Protein AF-A0A6N9R919-F1 (afdb_monomer)

Solvent-accessible surface area (backbone atoms only — not comparable to full-atom values): 8646 Å² total; per-residue (Å²): 130,96,73,48,72,74,52,48,55,54,50,55,50,42,74,77,53,60,61,39,36,63,66,54,49,11,62,75,68,74,47,57,56,71,60,42,53,56,48,51,53,54,36,36,76,71,47,29,34,45,78,43,59,41,94,92,42,73,88,45,58,21,41,33,69,30,76,59,35,56,55,44,49,76,66,46,49,62,54,53,51,49,51,51,52,62,75,46,62,92,61,53,73,66,56,55,50,51,50,52,54,52,52,51,53,50,52,53,51,50,55,52,48,52,54,47,52,75,73,43,90,81,78,83,78,74,79,96,74,86,95,80,87,81,82,85,86,80,88,79,91,132

Secondary structure (DSSP, 8-state):
----HHHHHHHHHHHHS-SEEHHHHHHHHTS-HHHHHHHHHHHHHTTSEEEEEETTEEEEEEEEE-HHHHHHHHHHHHHHHHHHHHHTTT--HHHHHHHHHHHHHHHHHHHHHHHHHHHSS---PPP---------------

Structure (mmCIF, N/CA/C/O backbone):
data_AF-A0A6N9R919-F1
#
_entry.id   AF-A0A6N9R919-F1
#
loop_
_atom_site.group_PDB
_atom_site.id
_atom_site.type_symbol
_atom_site.label_atom_id
_atom_site.label_alt_id
_atom_site.label_comp_id
_atom_site.label_asym_id
_atom_site.label_entity_id
_atom_site.label_seq_id
_atom_site.pdbx_PDB_ins_code
_atom_site.Cartn_x
_atom_site.Cartn_y
_atom_site.Cartn_z
_atom_site.occupancy
_atom_site.B_iso_or_equiv
_atom_site.auth_seq_id
_atom_site.auth_comp_id
_atom_site.auth_asym_id
_atom_site.auth_atom_id
_atom_site.pdbx_PDB_model_num
ATOM 1 N N . HIS A 1 1 ? -12.156 -8.688 -7.809 1.00 57.50 1 HIS A N 1
ATOM 2 C CA . HIS A 1 1 ? -10.888 -8.314 -8.483 1.00 57.50 1 HIS A CA 1
ATOM 3 C C . HIS A 1 1 ? -9.707 -8.931 -7.736 1.00 57.50 1 HIS A C 1
ATOM 5 O O . HIS A 1 1 ? -9.662 -8.800 -6.525 1.00 57.50 1 HIS A O 1
ATOM 11 N N . ALA A 1 2 ? -8.757 -9.594 -8.406 1.00 73.06 2 ALA A N 1
ATOM 12 C CA . ALA A 1 2 ? -7.655 -10.317 -7.746 1.00 73.06 2 ALA A CA 1
ATOM 13 C C . ALA A 1 2 ? -6.418 -9.435 -7.456 1.00 73.06 2 ALA A C 1
ATOM 15 O O . ALA A 1 2 ? -5.289 -9.846 -7.722 1.00 73.06 2 ALA A O 1
ATOM 16 N N . VAL A 1 3 ? -6.599 -8.189 -7.013 1.00 84.56 3 VAL A N 1
ATOM 17 C CA . VAL A 1 3 ? -5.472 -7.304 -6.659 1.00 84.56 3 VAL A CA 1
ATOM 18 C C . VAL A 1 3 ? -5.038 -7.629 -5.232 1.00 84.56 3 VAL A C 1
ATOM 20 O O . VAL A 1 3 ? -5.860 -7.596 -4.326 1.00 84.56 3 VAL A O 1
ATOM 23 N N . SER A 1 4 ? -3.765 -7.986 -5.038 1.00 87.88 4 SER A N 1
ATOM 24 C CA . SER A 1 4 ? -3.228 -8.266 -3.703 1.00 87.88 4 SER A CA 1
ATOM 25 C C . SER A 1 4 ? -3.077 -6.976 -2.897 1.00 87.88 4 SER A C 1
ATOM 27 O O . SER A 1 4 ? -2.933 -5.893 -3.470 1.00 87.88 4 SER A O 1
ATOM 29 N N . PHE A 1 5 ? -3.039 -7.095 -1.568 1.00 82.62 5 PHE A N 1
ATOM 30 C CA . PHE A 1 5 ? -2.817 -5.956 -0.674 1.00 82.62 5 PHE A CA 1
ATOM 31 C C . PHE A 1 5 ? -1.524 -5.192 -1.009 1.00 82.62 5 PHE A C 1
ATOM 33 O O . PHE A 1 5 ? -1.538 -3.969 -1.110 1.00 82.62 5 PHE A O 1
ATOM 40 N N . GLY A 1 6 ? -0.430 -5.908 -1.297 1.00 85.69 6 GLY A N 1
ATOM 41 C CA . GLY A 1 6 ? 0.829 -5.287 -1.719 1.00 85.69 6 GLY A CA 1
ATOM 42 C C . GLY A 1 6 ? 0.689 -4.458 -3.001 1.00 85.69 6 GLY A C 1
ATOM 43 O O . GLY A 1 6 ? 1.192 -3.344 -3.070 1.00 85.69 6 GLY A O 1
ATOM 44 N N . HIS A 1 7 ? -0.056 -4.941 -4.003 1.00 93.56 7 HIS A N 1
ATOM 45 C CA . HIS A 1 7 ? -0.306 -4.160 -5.221 1.00 93.56 7 HIS A CA 1
ATOM 46 C C . HIS A 1 7 ? -1.226 -2.962 -4.973 1.00 93.56 7 HIS A C 1
ATOM 48 O O . HIS A 1 7 ? -1.049 -1.922 -5.601 1.00 93.56 7 HIS A O 1
ATOM 54 N N . TRP A 1 8 ? -2.209 -3.099 -4.077 1.00 94.00 8 TRP A N 1
ATOM 55 C CA . TRP A 1 8 ? -3.105 -2.006 -3.699 1.00 94.00 8 TRP A CA 1
ATOM 56 C C . TRP A 1 8 ? -2.339 -0.809 -3.127 1.00 94.00 8 TRP A C 1
ATOM 58 O O . TRP A 1 8 ? -2.627 0.320 -3.517 1.00 94.00 8 TRP A O 1
ATOM 68 N N . VAL A 1 9 ? -1.337 -1.045 -2.270 1.00 94.88 9 VAL A N 1
ATOM 69 C CA . VAL A 1 9 ? -0.500 0.028 -1.703 1.00 94.88 9 V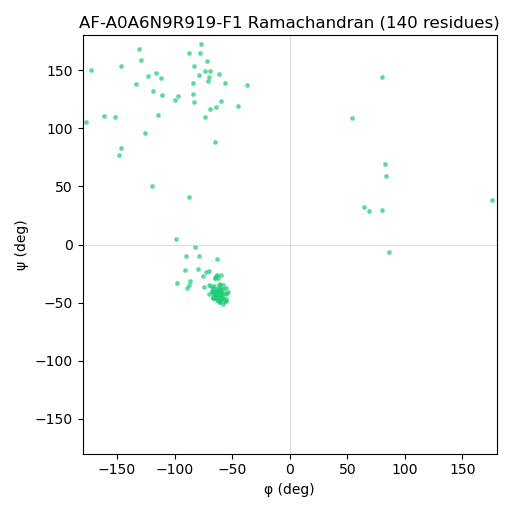AL A CA 1
ATOM 70 C C . VAL A 1 9 ? 0.182 0.832 -2.813 1.00 94.88 9 VAL A C 1
ATOM 72 O O . VAL A 1 9 ? 0.026 2.050 -2.868 1.00 94.88 9 VAL A O 1
ATOM 75 N N . PHE A 1 10 ? 0.853 0.166 -3.755 1.00 97.06 10 PHE A N 1
ATOM 76 C CA . PHE A 1 10 ? 1.518 0.853 -4.868 1.00 97.06 10 PHE A CA 1
ATOM 77 C C . PHE A 1 10 ? 0.536 1.538 -5.824 1.00 97.06 10 PHE A C 1
ATOM 79 O O . PHE A 1 10 ? 0.814 2.636 -6.296 1.00 97.06 10 PHE A O 1
ATOM 86 N N . LEU A 1 11 ? -0.622 0.927 -6.097 1.00 97.06 11 LEU A N 1
ATOM 87 C CA . LEU A 1 11 ? -1.670 1.559 -6.903 1.00 97.06 11 LEU A CA 1
ATOM 88 C C . LEU A 1 11 ? -2.191 2.841 -6.245 1.00 97.06 11 LEU A C 1
ATOM 90 O O . LEU A 1 11 ? -2.327 3.843 -6.939 1.00 97.06 11 LEU A O 1
ATOM 94 N N . ARG A 1 12 ? -2.430 2.833 -4.925 1.00 96.12 12 ARG A N 1
ATOM 95 C CA . ARG A 1 12 ? -2.839 4.036 -4.185 1.00 96.12 12 ARG A CA 1
ATOM 96 C C . ARG A 1 12 ? -1.822 5.156 -4.311 1.00 96.12 12 ARG A C 1
ATOM 98 O O . ARG A 1 12 ? -2.222 6.271 -4.611 1.00 96.12 12 ARG A O 1
ATOM 105 N N . ILE A 1 13 ? -0.541 4.850 -4.128 1.00 97.00 13 ILE A N 1
ATOM 106 C CA . ILE A 1 13 ? 0.531 5.842 -4.249 1.00 97.00 13 ILE A CA 1
ATOM 107 C C . ILE A 1 13 ? 0.547 6.440 -5.662 1.00 97.00 13 ILE A C 1
ATOM 109 O O . ILE A 1 13 ? 0.496 7.655 -5.829 1.00 97.00 13 ILE A O 1
ATOM 113 N N . LEU A 1 14 ? 0.531 5.587 -6.690 1.00 97.12 14 LEU A N 1
ATOM 114 C CA . LEU A 1 14 ? 0.605 6.026 -8.086 1.00 97.12 14 LEU A CA 1
ATOM 115 C C . LEU A 1 14 ? -0.661 6.751 -8.578 1.00 97.12 14 LEU A C 1
ATOM 117 O O . LEU A 1 14 ? -0.595 7.504 -9.547 1.00 97.12 14 LEU A O 1
ATOM 121 N N . TRP A 1 15 ? -1.826 6.536 -7.954 1.00 97.25 15 TRP A N 1
ATOM 122 C CA . TRP A 1 15 ? -3.038 7.306 -8.263 1.00 97.25 15 TRP A CA 1
ATOM 123 C C . TRP A 1 15 ? -2.993 8.741 -7.739 1.00 97.25 15 TRP A C 1
ATOM 125 O O . TRP A 1 15 ? -3.723 9.576 -8.275 1.00 97.25 15 TRP A O 1
ATOM 135 N N . GLU A 1 16 ? -2.183 9.009 -6.715 1.00 95.62 16 GLU A N 1
ATOM 136 C CA . GLU A 1 16 ? -1.958 10.354 -6.179 1.00 95.62 16 GLU A CA 1
ATOM 137 C C . GLU A 1 16 ? -0.787 11.048 -6.891 1.00 95.62 16 GLU A C 1
ATOM 139 O O . GLU A 1 16 ? -0.866 12.237 -7.193 1.00 95.62 16 GLU A O 1
ATOM 144 N N . GLY A 1 17 ? 0.267 10.302 -7.241 1.00 91.50 17 GLY A N 1
ATOM 145 C CA . GLY A 1 17 ? 1.403 10.815 -8.006 1.00 91.50 17 GLY A CA 1
ATOM 146 C C . GLY A 1 17 ? 2.088 9.728 -8.830 1.00 91.50 17 GLY A C 1
ATOM 147 O O . GLY A 1 17 ? 2.745 8.843 -8.285 1.00 91.50 17 GLY A O 1
ATOM 148 N N . ASP A 1 18 ? 1.945 9.802 -10.154 1.00 91.75 18 ASP A N 1
ATOM 149 C CA . ASP A 1 18 ? 2.555 8.856 -11.093 1.00 91.75 18 ASP A CA 1
ATOM 150 C C . ASP A 1 18 ? 3.980 9.282 -11.495 1.00 91.75 18 ASP A C 1
ATOM 152 O O . ASP A 1 18 ? 4.377 10.431 -11.307 1.00 91.75 18 ASP A O 1
ATOM 156 N N . GLY A 1 19 ? 4.757 8.376 -12.095 1.00 93.50 19 GLY A N 1
ATOM 157 C CA . GLY A 1 19 ? 6.113 8.692 -12.557 1.00 93.50 19 GLY A CA 1
ATOM 158 C C . GLY A 1 19 ? 7.167 8.670 -11.451 1.00 93.50 19 GLY A C 1
ATOM 159 O O . GLY A 1 19 ? 8.163 9.379 -11.542 1.00 93.50 19 GLY A O 1
ATOM 160 N N . LEU A 1 20 ? 6.969 7.850 -10.420 1.00 95.06 20 LEU A N 1
ATOM 161 C CA . LEU A 1 20 ? 7.922 7.650 -9.325 1.00 95.06 20 LEU A CA 1
ATOM 162 C C . LEU A 1 20 ? 9.004 6.630 -9.694 1.00 95.06 20 LEU A C 1
ATOM 164 O O . LEU A 1 20 ? 8.771 5.720 -10.493 1.00 95.06 20 LEU A O 1
ATOM 168 N N . THR A 1 21 ? 10.191 6.729 -9.090 1.00 95.62 21 THR A N 1
ATOM 169 C CA . THR A 1 21 ? 11.187 5.648 -9.184 1.00 95.62 21 THR A CA 1
ATOM 170 C C . THR A 1 21 ? 10.834 4.492 -8.242 1.00 95.62 21 THR A C 1
ATOM 172 O O . THR A 1 21 ? 10.047 4.643 -7.308 1.00 95.62 21 THR A O 1
ATOM 175 N N . GLN A 1 22 ? 11.451 3.320 -8.434 1.00 95.19 22 GLN A N 1
ATOM 176 C CA . GLN A 1 22 ? 11.275 2.188 -7.513 1.00 95.19 22 GLN A CA 1
ATOM 177 C C . GLN A 1 22 ? 11.674 2.550 -6.074 1.00 95.19 22 GLN A C 1
ATOM 179 O O . GLN A 1 22 ? 11.012 2.133 -5.124 1.00 95.19 22 GLN A O 1
ATOM 184 N N . ARG A 1 23 ? 12.742 3.336 -5.910 1.00 94.88 23 ARG A N 1
ATOM 185 C CA . ARG A 1 23 ? 13.203 3.798 -4.599 1.00 94.88 23 ARG A CA 1
ATOM 186 C C . ARG A 1 23 ? 12.191 4.737 -3.950 1.00 94.88 23 ARG A C 1
ATOM 188 O O . ARG A 1 23 ? 11.926 4.610 -2.759 1.00 94.88 23 ARG A O 1
ATOM 195 N N . ASP A 1 24 ? 11.598 5.638 -4.730 1.00 95.31 24 ASP A N 1
ATOM 196 C CA . ASP A 1 24 ? 10.546 6.528 -4.233 1.00 95.31 24 ASP A CA 1
ATOM 197 C C . ASP A 1 24 ? 9.309 5.743 -3.806 1.00 95.31 24 ASP A C 1
ATOM 199 O O . ASP A 1 24 ? 8.817 5.952 -2.704 1.00 95.31 24 ASP A O 1
ATOM 203 N N . LEU A 1 25 ? 8.878 4.771 -4.614 1.00 95.69 25 LEU A N 1
ATOM 204 C CA . LEU A 1 25 ? 7.766 3.887 -4.259 1.00 95.69 25 LEU A CA 1
ATOM 205 C C . LEU A 1 25 ? 8.040 3.059 -3.006 1.00 95.69 25 LEU A C 1
ATOM 207 O O . LEU A 1 25 ? 7.131 2.849 -2.216 1.00 95.69 25 LEU A O 1
ATOM 211 N N . SER A 1 26 ? 9.272 2.592 -2.818 1.00 95.62 26 SER A N 1
ATOM 212 C CA . SER A 1 26 ? 9.662 1.826 -1.627 1.00 95.62 26 SER A CA 1
ATOM 213 C C . SER A 1 26 ? 9.572 2.688 -0.371 1.00 95.62 26 SER A C 1
ATOM 215 O O . SER A 1 26 ? 8.972 2.281 0.621 1.00 95.62 26 SER A O 1
ATOM 217 N N . ARG A 1 27 ? 10.106 3.914 -0.452 1.00 93.50 27 ARG A N 1
ATOM 218 C CA . ARG A 1 27 ? 10.042 4.904 0.624 1.00 93.50 27 ARG A CA 1
ATOM 219 C C . ARG A 1 27 ? 8.597 5.266 0.966 1.00 93.50 27 ARG A C 1
ATOM 221 O O . ARG A 1 27 ? 8.234 5.217 2.132 1.00 93.50 27 ARG A O 1
ATOM 228 N N . GLU A 1 28 ? 7.783 5.572 -0.039 1.00 93.38 28 GLU A N 1
ATOM 229 C CA . GLU A 1 28 ? 6.385 5.975 0.152 1.00 93.38 28 GLU A CA 1
ATOM 230 C C . GLU A 1 28 ? 5.506 4.822 0.663 1.00 93.38 28 GLU A C 1
ATOM 232 O O . GLU A 1 28 ? 4.619 5.018 1.488 1.00 93.38 28 GLU A O 1
ATOM 237 N N . ALA A 1 29 ? 5.769 3.591 0.219 1.00 92.69 29 ALA A N 1
ATOM 238 C CA . ALA A 1 29 ? 5.057 2.407 0.693 1.00 92.69 29 ALA A CA 1
ATOM 239 C C . ALA A 1 29 ? 5.541 1.901 2.063 1.00 92.69 29 ALA A C 1
ATOM 241 O O . ALA A 1 29 ? 4.906 1.006 2.621 1.00 92.69 29 ALA A O 1
ATOM 242 N N . GLY A 1 30 ? 6.656 2.420 2.590 1.00 90.88 30 GLY A N 1
ATOM 243 C CA . GLY A 1 30 ? 7.256 1.948 3.839 1.00 90.88 30 GLY A CA 1
ATOM 244 C C . GLY A 1 30 ? 7.767 0.505 3.763 1.00 90.88 30 GLY A C 1
ATOM 245 O O . GLY A 1 30 ? 7.699 -0.228 4.747 1.00 90.88 30 GLY A O 1
ATOM 246 N N . VAL A 1 31 ? 8.242 0.064 2.592 1.00 92.31 31 VAL A N 1
ATOM 247 C CA . VAL A 1 31 ? 8.770 -1.296 2.385 1.00 92.31 31 VAL A CA 1
ATOM 248 C C . VAL A 1 31 ? 10.145 -1.271 1.725 1.00 92.31 31 VAL A C 1
ATOM 250 O O . VAL A 1 31 ? 10.527 -0.313 1.059 1.00 92.31 31 VAL A O 1
ATOM 253 N N . MET A 1 32 ? 10.896 -2.359 1.882 1.00 92.69 32 MET A N 1
ATOM 254 C CA . MET A 1 32 ? 12.231 -2.493 1.296 1.00 92.69 32 MET A CA 1
ATOM 255 C C . MET A 1 32 ? 12.185 -2.611 -0.236 1.00 92.69 32 MET A C 1
ATOM 257 O O . MET A 1 32 ? 11.265 -3.205 -0.803 1.00 92.69 32 MET A O 1
ATOM 261 N N . GLU A 1 33 ? 13.232 -2.128 -0.913 1.00 92.88 33 GLU A N 1
ATOM 262 C CA . GLU A 1 33 ? 13.317 -2.148 -2.381 1.00 92.88 33 GLU A CA 1
ATOM 263 C C . GLU A 1 33 ? 13.140 -3.538 -3.030 1.00 92.88 33 GLU A C 1
ATOM 265 O O . GLU A 1 33 ? 12.479 -3.598 -4.070 1.00 92.88 33 GLU A O 1
ATOM 270 N N . PRO A 1 34 ? 13.636 -4.663 -2.466 1.00 95.25 34 PRO A N 1
ATOM 271 C CA . PRO A 1 34 ? 13.373 -5.993 -3.024 1.00 95.25 34 PRO A CA 1
ATOM 272 C C . PRO A 1 34 ? 11.883 -6.366 -3.032 1.00 95.25 34 PRO A C 1
ATOM 274 O O . PRO A 1 34 ? 11.393 -6.943 -4.006 1.00 95.25 34 PRO A O 1
ATOM 277 N N . THR A 1 35 ? 11.142 -5.986 -1.985 1.00 93.44 35 THR A N 1
ATOM 278 C CA . THR A 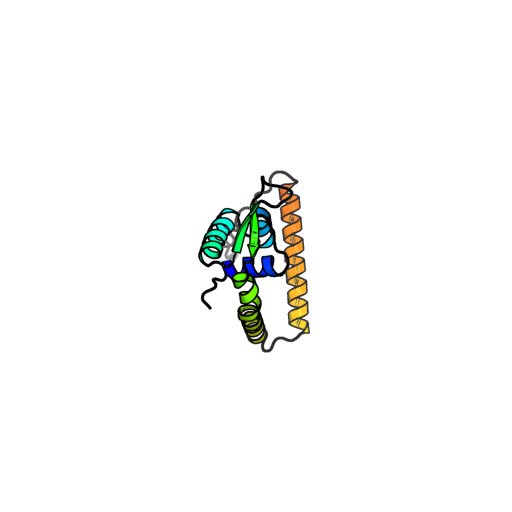1 35 ? 9.688 -6.190 -1.893 1.00 93.44 35 THR A CA 1
ATOM 279 C C . THR A 1 35 ? 8.973 -5.395 -2.979 1.00 93.44 35 THR A C 1
ATOM 281 O O . THR A 1 35 ? 8.130 -5.934 -3.701 1.00 93.44 35 THR A O 1
ATOM 284 N N . THR A 1 36 ? 9.363 -4.130 -3.154 1.00 96.19 36 THR A N 1
ATOM 285 C CA . THR A 1 36 ? 8.840 -3.271 -4.220 1.00 96.19 36 THR A CA 1
ATOM 286 C C . THR A 1 36 ? 9.148 -3.845 -5.596 1.00 96.19 36 THR A C 1
ATOM 288 O O . THR A 1 36 ? 8.252 -3.947 -6.430 1.00 96.19 36 THR A O 1
ATOM 291 N N . PHE A 1 37 ? 10.382 -4.285 -5.847 1.00 95.75 37 PHE A N 1
ATOM 292 C CA . PHE A 1 37 ? 10.773 -4.874 -7.127 1.00 95.75 37 PHE A CA 1
ATOM 293 C C . PHE A 1 37 ? 9.890 -6.070 -7.508 1.00 95.75 37 PHE A C 1
ATOM 295 O O . PHE A 1 37 ? 9.375 -6.126 -8.632 1.00 95.75 37 PHE A O 1
ATOM 302 N N . ALA A 1 38 ? 9.694 -7.000 -6.566 1.00 95.94 38 ALA A N 1
ATOM 303 C CA . ALA A 1 38 ? 8.874 -8.190 -6.766 1.00 95.94 38 ALA A CA 1
ATOM 304 C C . ALA A 1 38 ? 7.412 -7.825 -7.069 1.00 95.94 38 ALA A C 1
ATOM 306 O O . ALA A 1 38 ? 6.844 -8.319 -8.046 1.00 95.94 38 ALA A O 1
ATOM 307 N N . ALA A 1 39 ? 6.826 -6.907 -6.296 1.00 96.19 39 ALA A N 1
ATOM 308 C CA . ALA A 1 39 ? 5.461 -6.435 -6.512 1.00 96.19 39 ALA A CA 1
ATOM 309 C C . ALA A 1 39 ? 5.300 -5.743 -7.875 1.00 96.19 39 ALA A C 1
ATOM 311 O O . ALA A 1 39 ? 4.407 -6.088 -8.650 1.00 96.19 39 ALA A O 1
ATOM 312 N N . LEU A 1 40 ? 6.206 -4.824 -8.220 1.00 96.81 40 LEU A N 1
ATOM 313 C CA . LEU A 1 40 ? 6.168 -4.114 -9.497 1.00 96.81 40 LEU A CA 1
ATOM 314 C C . LEU A 1 40 ? 6.289 -5.072 -10.687 1.00 96.81 40 LEU A C 1
ATOM 316 O O . LEU A 1 40 ? 5.694 -4.819 -11.730 1.00 96.81 40 LEU A O 1
ATOM 320 N N . LYS A 1 41 ? 7.045 -6.173 -10.569 1.00 96.94 41 LYS A N 1
ATOM 321 C CA . LYS A 1 41 ? 7.183 -7.166 -11.651 1.00 96.94 41 LYS A CA 1
ATOM 322 C C . LYS A 1 41 ? 5.842 -7.840 -11.946 1.00 96.94 41 LYS A C 1
ATOM 324 O O . LYS A 1 41 ? 5.482 -8.029 -13.105 1.00 96.94 41 LYS A O 1
ATOM 329 N N . VAL A 1 42 ? 5.077 -8.159 -10.903 1.00 96.94 42 VAL A N 1
ATOM 330 C CA . VAL A 1 42 ? 3.741 -8.757 -11.043 1.00 96.94 42 VAL A CA 1
ATOM 331 C C . VAL A 1 42 ? 2.708 -7.724 -11.505 1.00 96.94 42 VAL A C 1
ATOM 333 O O . VAL A 1 42 ? 1.818 -8.041 -12.291 1.00 96.94 42 VAL A O 1
ATOM 336 N N . MET A 1 43 ? 2.806 -6.475 -11.050 1.00 97.31 43 MET A N 1
ATOM 337 C CA . MET A 1 43 ? 1.915 -5.405 -11.512 1.00 97.31 43 MET A CA 1
ATOM 338 C C . MET A 1 43 ? 2.114 -5.089 -12.998 1.00 97.31 43 MET A C 1
ATOM 340 O O . MET A 1 43 ? 1.137 -4.857 -13.710 1.00 97.31 43 MET A O 1
ATOM 344 N N . GLU A 1 44 ? 3.357 -5.117 -13.474 1.00 97.56 44 GLU A N 1
ATOM 345 C CA . GLU A 1 44 ? 3.700 -4.945 -14.887 1.00 97.56 44 GLU A CA 1
ATOM 346 C C . GLU A 1 44 ? 3.195 -6.111 -15.738 1.00 97.56 44 GLU A C 1
ATOM 348 O O . GLU A 1 44 ? 2.513 -5.876 -16.733 1.00 97.56 44 GLU A O 1
ATOM 353 N N . SER A 1 45 ? 3.398 -7.363 -15.309 1.00 97.00 45 SER A N 1
ATOM 354 C CA . SER A 1 45 ? 2.882 -8.531 -16.043 1.00 97.00 45 SER A CA 1
ATOM 355 C C . SER A 1 45 ? 1.352 -8.577 -16.114 1.00 97.00 45 SER A C 1
ATOM 357 O O . SER A 1 45 ? 0.781 -9.105 -17.065 1.00 97.00 45 SER A O 1
ATOM 359 N N . ARG A 1 46 ? 0.662 -7.974 -15.138 1.00 95.94 46 ARG A N 1
ATOM 360 C CA . ARG A 1 46 ? -0.801 -7.797 -15.150 1.00 95.94 46 ARG A CA 1
ATOM 361 C C . ARG A 1 46 ? -1.269 -6.584 -15.958 1.00 95.94 46 ARG A C 1
ATOM 363 O O . ARG A 1 46 ? -2.476 -6.350 -16.073 1.00 95.94 46 ARG A O 1
ATOM 370 N N . GLY A 1 47 ? -0.335 -5.815 -16.513 1.00 96.94 47 GLY A N 1
ATOM 371 C CA . GLY A 1 47 ? -0.601 -4.626 -17.310 1.00 96.94 47 GLY A CA 1
ATOM 372 C C . GLY A 1 47 ? -1.176 -3.475 -16.493 1.00 96.94 47 GLY A C 1
ATOM 373 O O . GLY A 1 47 ? -1.964 -2.699 -17.026 1.00 96.94 47 GLY A O 1
ATOM 374 N N . TYR A 1 48 ? -0.861 -3.376 -15.199 1.00 97.56 48 TYR A N 1
ATOM 375 C CA . TYR A 1 48 ? -1.303 -2.265 -14.342 1.00 97.56 48 TYR A CA 1
ATOM 376 C C . TYR A 1 48 ? -0.348 -1.076 -14.416 1.00 97.56 48 TYR A C 1
ATOM 378 O O . TYR A 1 48 ? -0.780 0.070 -14.306 1.00 97.56 48 TYR A O 1
ATOM 386 N N . ILE A 1 49 ? 0.934 -1.354 -14.630 1.00 98.06 49 ILE A N 1
ATOM 387 C CA . ILE A 1 49 ? 1.985 -0.349 -14.746 1.00 98.06 49 ILE A CA 1
ATOM 388 C C . ILE A 1 49 ? 2.845 -0.589 -15.987 1.00 98.06 49 ILE A C 1
ATOM 390 O O . ILE A 1 49 ? 2.780 -1.649 -16.606 1.00 98.06 49 ILE A O 1
ATOM 394 N N . VAL A 1 50 ? 3.663 0.404 -16.305 1.00 97.50 50 VAL A N 1
ATOM 395 C CA . VAL A 1 50 ? 4.728 0.383 -17.305 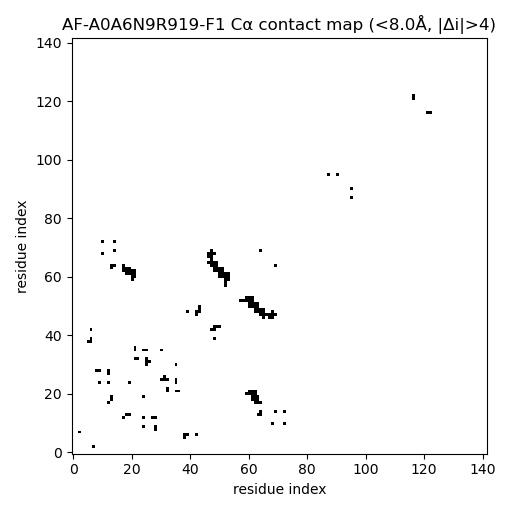1.00 97.50 50 VAL A CA 1
ATOM 396 C C . VAL A 1 50 ? 5.962 1.007 -16.668 1.00 97.50 50 VAL A C 1
ATOM 398 O O . VAL A 1 50 ? 5.867 2.040 -16.000 1.00 97.50 50 VAL A O 1
ATOM 401 N N . ARG A 1 51 ? 7.128 0.409 -16.901 1.00 95.81 51 ARG A N 1
ATOM 402 C CA . ARG A 1 51 ? 8.419 0.998 -16.547 1.00 95.81 51 ARG A CA 1
ATO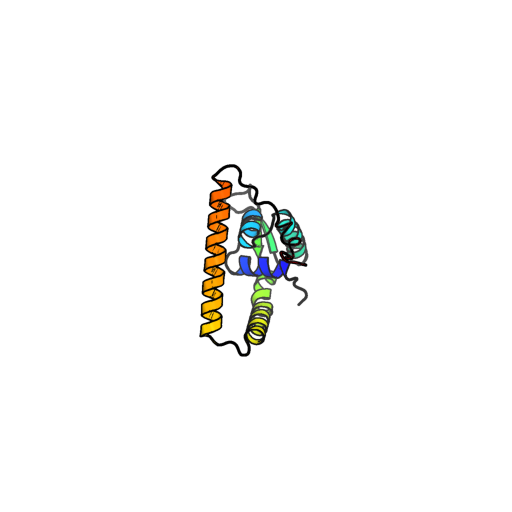M 403 C C . ARG A 1 51 ? 9.056 1.630 -17.777 1.00 95.81 51 ARG A C 1
ATOM 405 O O . ARG A 1 51 ? 9.248 0.960 -18.786 1.00 95.81 51 ARG A O 1
ATOM 412 N N . ARG A 1 52 ? 9.406 2.915 -17.708 1.00 93.06 52 ARG A N 1
ATOM 413 C CA . ARG A 1 52 ? 10.099 3.603 -18.811 1.00 93.06 52 ARG A CA 1
ATOM 414 C C . ARG A 1 52 ? 11.074 4.669 -18.307 1.00 93.06 52 ARG A C 1
ATOM 416 O O . ARG A 1 52 ? 10.868 5.204 -17.214 1.00 93.06 52 ARG A O 1
ATOM 423 N N . PRO A 1 53 ? 12.126 4.998 -19.075 1.00 87.94 53 PRO A N 1
ATOM 424 C CA . PRO A 1 53 ? 12.970 6.147 -18.775 1.00 87.94 53 PRO A CA 1
ATOM 425 C C . PRO A 1 53 ? 12.153 7.443 -18.810 1.00 87.94 53 PRO A C 1
ATOM 427 O O . PRO A 1 53 ? 11.225 7.573 -19.613 1.00 87.94 53 PRO A O 1
ATOM 430 N N . PHE A 1 54 ? 12.503 8.408 -17.961 1.00 79.50 54 PHE A N 1
ATOM 431 C CA . PHE A 1 54 ? 11.935 9.755 -18.060 1.00 79.50 54 PHE A CA 1
ATOM 432 C C . PHE A 1 54 ? 12.635 10.527 -19.179 1.00 79.50 54 PHE A C 1
ATOM 434 O O . PHE A 1 54 ? 13.836 10.334 -19.388 1.00 79.50 54 PHE A O 1
ATOM 441 N N . ALA A 1 55 ? 11.904 11.400 -19.879 1.00 70.06 55 ALA A N 1
ATOM 442 C CA . ALA A 1 55 ? 12.424 12.144 -21.031 1.00 70.06 55 ALA A CA 1
ATOM 443 C C . ALA A 1 55 ? 13.717 12.914 -20.695 1.00 70.06 55 ALA A C 1
ATOM 445 O O . ALA A 1 55 ? 14.684 12.842 -21.453 1.00 70.06 55 ALA A O 1
ATOM 446 N N . ASP A 1 56 ? 13.765 13.518 -19.506 1.00 69.50 56 ASP A N 1
ATOM 447 C CA . ASP A 1 56 ? 14.877 14.366 -19.058 1.00 69.50 56 ASP A CA 1
ATOM 448 C C . ASP A 1 56 ? 15.987 13.599 -18.322 1.00 69.50 56 ASP A C 1
ATOM 450 O O . ASP A 1 56 ? 17.062 14.137 -18.063 1.00 69.50 56 ASP A O 1
ATOM 454 N N . ASN A 1 57 ? 15.765 12.326 -17.974 1.00 69.06 57 ASN A N 1
ATOM 455 C CA . ASN A 1 57 ? 16.762 11.516 -17.275 1.00 69.06 57 ASN A CA 1
ATOM 456 C C . ASN A 1 57 ? 16.687 10.042 -17.677 1.00 69.06 57 ASN A C 1
ATOM 458 O O . ASN A 1 57 ? 16.132 9.194 -16.971 1.00 69.06 57 ASN A O 1
ATOM 462 N N . ARG A 1 58 ? 17.334 9.725 -18.804 1.00 72.25 58 ARG A N 1
ATOM 463 C CA . ARG A 1 58 ? 17.384 8.370 -19.375 1.00 72.25 58 ARG A CA 1
ATOM 464 C C . ARG A 1 58 ? 18.082 7.334 -18.485 1.00 72.25 58 ARG A C 1
ATOM 466 O O . ARG A 1 58 ? 17.962 6.144 -18.753 1.00 72.25 58 ARG A O 1
ATOM 473 N N . ARG A 1 59 ? 18.798 7.758 -17.434 1.00 78.00 59 ARG A N 1
ATOM 474 C CA . ARG A 1 59 ? 19.473 6.844 -16.497 1.00 78.00 59 ARG A CA 1
ATOM 475 C C . ARG A 1 59 ? 18.525 6.249 -15.458 1.00 78.00 59 ARG A C 1
ATOM 477 O O . ARG A 1 59 ? 18.852 5.220 -14.876 1.00 78.00 59 ARG A O 1
ATOM 484 N N . LYS A 1 60 ? 17.375 6.882 -15.200 1.00 85.56 60 LYS A N 1
ATOM 485 C CA . LYS A 1 60 ? 16.424 6.435 -14.176 1.00 85.56 60 LYS A CA 1
ATOM 486 C C . LYS A 1 60 ? 15.144 5.901 -14.808 1.00 85.56 60 LYS A C 1
ATOM 488 O O . LYS A 1 60 ? 14.490 6.573 -15.606 1.00 85.56 60 LYS A O 1
ATOM 493 N N . ILE A 1 61 ? 14.766 4.697 -14.392 1.00 92.00 61 ILE A N 1
ATOM 494 C CA . ILE A 1 61 ? 13.486 4.086 -14.739 1.00 92.00 61 ILE A CA 1
ATOM 495 C C . ILE A 1 61 ? 12.414 4.586 -13.776 1.00 92.00 61 ILE A C 1
ATOM 497 O O . ILE A 1 61 ? 12.585 4.527 -12.557 1.00 92.00 61 ILE A O 1
ATOM 501 N N . HIS A 1 62 ? 11.308 5.046 -14.348 1.00 95.44 62 HIS A N 1
ATOM 502 C CA . HIS A 1 62 ? 10.146 5.521 -13.615 1.00 95.44 62 HIS A CA 1
ATOM 503 C C . HIS A 1 62 ? 8.949 4.626 -13.921 1.00 95.44 62 HIS A C 1
ATOM 505 O O . HIS A 1 62 ? 8.831 4.045 -15.007 1.00 95.44 62 HIS A O 1
ATOM 511 N N . ILE A 1 63 ? 8.089 4.487 -12.923 1.00 96.88 63 ILE A N 1
ATOM 512 C CA . ILE A 1 63 ? 6.901 3.655 -12.944 1.00 96.88 63 ILE A CA 1
ATOM 513 C C . ILE A 1 63 ? 5.716 4.546 -13.284 1.00 96.88 63 ILE A C 1
ATOM 515 O O . ILE A 1 63 ? 5.508 5.569 -12.638 1.00 96.88 63 ILE A O 1
ATOM 519 N N . PHE A 1 64 ? 4.952 4.128 -14.288 1.00 97.19 64 PHE A N 1
ATOM 520 C CA . PHE A 1 64 ? 3.739 4.800 -14.727 1.00 97.19 64 PHE A CA 1
ATOM 521 C C . PHE A 1 64 ? 2.545 3.858 -14.691 1.00 97.19 64 PHE A C 1
ATOM 523 O O . PHE A 1 64 ? 2.677 2.683 -15.036 1.00 97.19 64 PHE A O 1
ATOM 530 N N . LEU A 1 65 ? 1.359 4.358 -14.367 1.00 98.00 65 LEU A N 1
ATOM 531 C CA . LEU A 1 65 ? 0.125 3.597 -14.521 1.00 98.00 65 LEU A CA 1
ATOM 532 C C . LEU A 1 65 ? -0.228 3.429 -16.001 1.00 98.00 65 LEU A C 1
ATOM 534 O O . LEU A 1 65 ? -0.155 4.362 -16.810 1.00 98.00 65 LEU A O 1
ATOM 538 N N . THR A 1 66 ? -0.715 2.244 -16.356 1.00 98.12 66 THR A N 1
ATOM 539 C CA . THR A 1 66 ? -1.423 2.047 -17.626 1.00 98.12 66 THR A CA 1
ATOM 540 C C . THR A 1 66 ? -2.850 2.595 -17.530 1.00 98.12 66 THR A C 1
ATOM 542 O O . THR A 1 66 ? -3.355 2.922 -16.452 1.00 98.12 66 THR A O 1
ATOM 545 N N . VAL A 1 67 ? -3.563 2.619 -18.660 1.00 97.44 67 VAL A N 1
ATOM 546 C CA . VAL A 1 67 ? -5.015 2.873 -18.677 1.00 97.44 67 VAL A CA 1
ATOM 547 C C . VAL A 1 67 ? -5.757 1.884 -17.768 1.00 97.44 67 VAL A C 1
ATOM 549 O O . VAL A 1 67 ? -6.629 2.286 -16.999 1.00 97.44 67 VAL A O 1
ATOM 552 N N . ARG A 1 68 ? -5.364 0.603 -17.791 1.00 96.12 68 ARG A N 1
ATOM 553 C CA . ARG A 1 68 ? -5.934 -0.439 -16.928 1.00 96.12 68 ARG A CA 1
ATOM 554 C C . ARG A 1 68 ? -5.638 -0.177 -15.450 1.00 96.12 68 ARG A C 1
ATOM 556 O O . ARG A 1 68 ? -6.550 -0.273 -14.636 1.00 96.12 68 ARG A O 1
ATOM 563 N N . GLY A 1 69 ? -4.403 0.195 -15.104 1.00 96.69 69 GLY A N 1
ATOM 564 C CA . GLY A 1 69 ? -4.016 0.553 -13.736 1.00 96.69 69 GLY A CA 1
ATOM 565 C C . GLY A 1 69 ? -4.787 1.754 -13.191 1.00 96.69 69 GLY A C 1
ATOM 566 O O . GLY A 1 69 ? -5.248 1.728 -12.051 1.00 96.69 69 GLY A O 1
ATOM 567 N N . ARG A 1 70 ? -5.019 2.779 -14.020 1.00 96.94 70 ARG A N 1
ATOM 568 C CA . ARG A 1 70 ? -5.877 3.922 -13.663 1.00 96.94 70 ARG A CA 1
ATOM 569 C C . ARG A 1 70 ? -7.338 3.514 -13.473 1.00 96.94 70 ARG A C 1
ATOM 571 O O . ARG A 1 70 ? -7.969 3.933 -12.506 1.00 96.94 70 ARG A O 1
ATOM 578 N N . ALA A 1 71 ? -7.873 2.668 -14.353 1.00 96.06 71 ALA A N 1
ATOM 579 C CA . ALA A 1 71 ? -9.264 2.219 -14.276 1.00 96.06 71 ALA A CA 1
ATOM 580 C C . ALA A 1 71 ? -9.572 1.424 -12.994 1.00 96.06 71 ALA A C 1
ATOM 582 O O . ALA A 1 71 ? -10.698 1.487 -12.501 1.00 96.06 71 ALA A O 1
ATOM 583 N N . LEU A 1 72 ? -8.576 0.736 -12.418 1.00 95.88 72 LEU A N 1
ATOM 584 C CA . LEU A 1 72 ? -8.730 0.018 -11.150 1.00 95.88 72 LEU A CA 1
ATOM 585 C C . LEU A 1 72 ? -9.132 0.929 -9.980 1.00 95.88 72 LEU A C 1
ATOM 587 O O . LEU A 1 72 ? -9.800 0.438 -9.073 1.00 95.88 72 LEU A O 1
ATOM 591 N N . ARG A 1 73 ? -8.813 2.235 -10.005 1.00 96.00 73 ARG A N 1
ATOM 592 C CA . ARG A 1 73 ? -9.213 3.183 -8.945 1.00 96.00 73 ARG A CA 1
ATOM 593 C C . ARG A 1 73 ? -10.724 3.160 -8.730 1.00 96.00 73 ARG A C 1
ATOM 595 O O . ARG A 1 73 ? -11.183 3.013 -7.604 1.00 96.00 73 ARG A O 1
ATOM 602 N N . ARG A 1 74 ? -11.490 3.213 -9.825 1.00 93.75 74 ARG A N 1
ATOM 603 C CA . ARG A 1 74 ? -12.962 3.225 -9.797 1.00 93.75 74 ARG A CA 1
ATOM 604 C C . ARG A 1 74 ? -13.567 1.935 -9.250 1.00 93.75 74 ARG A C 1
ATOM 606 O O . ARG A 1 74 ? -14.655 1.973 -8.699 1.00 93.75 74 ARG A O 1
ATOM 613 N N . ALA A 1 75 ? -12.877 0.810 -9.410 1.00 91.62 75 ALA A N 1
ATOM 614 C CA . ALA A 1 75 ? -13.357 -0.482 -8.933 1.00 91.62 75 ALA A CA 1
ATOM 615 C C . ALA A 1 75 ? -12.951 -0.763 -7.480 1.00 91.62 75 ALA A C 1
ATOM 617 O O . ALA A 1 75 ? -13.688 -1.413 -6.749 1.00 91.62 75 ALA A O 1
ATOM 618 N N . LEU A 1 76 ? -11.762 -0.319 -7.067 1.00 93.69 76 LEU A N 1
ATOM 619 C CA . LEU A 1 76 ? -11.166 -0.717 -5.793 1.00 93.69 76 LEU A CA 1
ATOM 620 C C . LEU A 1 76 ? -11.373 0.306 -4.672 1.00 93.69 76 LEU A C 1
ATOM 622 O O . LEU A 1 76 ? -11.528 -0.104 -3.526 1.00 93.69 76 LEU A O 1
ATOM 626 N N . VAL A 1 77 ? -11.405 1.611 -4.974 1.00 94.31 77 VAL A N 1
ATOM 627 C CA . VAL A 1 77 ? -11.619 2.650 -3.948 1.00 94.31 77 VAL A CA 1
ATOM 628 C C . VAL A 1 77 ? -12.974 2.498 -3.248 1.00 94.31 77 VAL A C 1
ATOM 630 O O . VAL A 1 77 ? -12.959 2.450 -2.021 1.00 94.31 77 VAL A O 1
ATOM 633 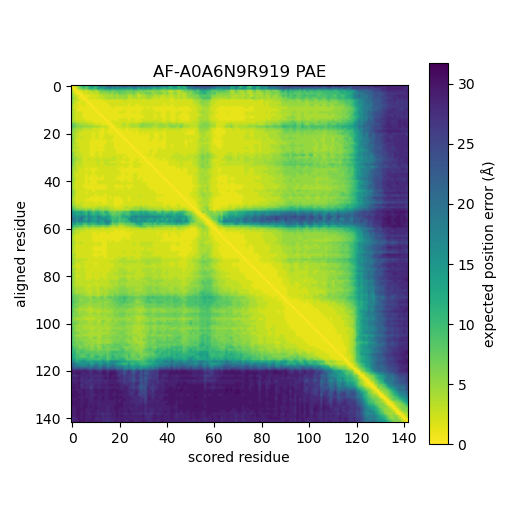N N . PRO A 1 78 ? -14.108 2.293 -3.952 1.00 94.81 78 PRO A N 1
ATOM 634 C CA . PRO A 1 78 ? -15.395 2.112 -3.275 1.00 94.81 78 PRO A CA 1
ATOM 635 C C . PRO A 1 78 ? -15.425 0.888 -2.353 1.00 94.81 78 PRO A C 1
ATOM 637 O O . PRO A 1 78 ? -16.029 0.922 -1.287 1.00 94.81 78 PRO A O 1
ATOM 640 N N . LEU A 1 79 ? -14.732 -0.194 -2.727 1.00 92.50 79 LEU A N 1
ATOM 641 C CA . LEU A 1 79 ? -14.618 -1.387 -1.882 1.00 92.50 79 LEU A CA 1
ATOM 642 C C . LEU A 1 79 ? -13.801 -1.103 -0.614 1.00 92.50 79 LEU A C 1
ATOM 644 O O . LEU A 1 79 ? -14.151 -1.575 0.462 1.00 92.50 79 LEU A O 1
ATOM 648 N N . ALA A 1 80 ? -12.720 -0.327 -0.728 1.00 91.38 80 ALA A N 1
ATOM 649 C CA . ALA A 1 80 ? -11.914 0.073 0.423 1.00 91.38 80 ALA A CA 1
ATOM 650 C C . ALA A 1 80 ? -12.681 1.024 1.356 1.00 91.38 80 ALA A C 1
ATOM 652 O O . ALA A 1 80 ? -12.600 0.890 2.575 1.00 91.38 80 ALA A O 1
ATOM 653 N N . GLU A 1 81 ? -13.443 1.962 0.793 1.00 93.69 81 GLU A N 1
ATOM 654 C CA . GLU A 1 81 ? -14.336 2.836 1.554 1.00 93.69 81 GLU A CA 1
ATOM 655 C C . GLU A 1 81 ? -15.401 2.026 2.288 1.00 93.69 81 GLU A C 1
ATOM 657 O O . GLU A 1 81 ? -15.633 2.269 3.469 1.00 93.69 81 GLU A O 1
ATOM 662 N N . GLU A 1 82 ? -15.978 1.013 1.640 1.00 94.94 82 GLU A N 1
ATOM 663 C CA . GLU A 1 82 ? -16.963 0.145 2.277 1.00 94.94 82 GLU A CA 1
ATOM 664 C C . GLU A 1 82 ? -16.389 -0.631 3.459 1.00 94.94 82 GLU A C 1
ATOM 666 O O . GLU A 1 82 ? -16.968 -0.641 4.545 1.00 94.94 82 GLU A O 1
ATOM 671 N N . ILE A 1 83 ? -15.207 -1.219 3.282 1.00 93.75 83 ILE A N 1
ATOM 672 C CA . ILE A 1 83 ? -14.506 -1.902 4.371 1.00 93.75 83 ILE A CA 1
ATOM 673 C C . ILE A 1 83 ? -14.245 -0.932 5.529 1.00 93.75 83 ILE A C 1
ATOM 675 O O . ILE A 1 83 ? -14.456 -1.299 6.683 1.00 93.75 83 ILE A O 1
ATOM 679 N N . ASN A 1 84 ? -13.845 0.313 5.245 1.00 92.88 84 ASN A N 1
ATOM 680 C CA . ASN A 1 84 ? -13.651 1.324 6.284 1.00 92.88 84 ASN A CA 1
ATOM 681 C C . ASN A 1 84 ? -14.962 1.670 7.002 1.00 92.88 84 ASN A C 1
ATOM 683 O O . ASN A 1 84 ? -14.954 1.813 8.221 1.00 92.88 84 ASN A O 1
ATOM 687 N N . ARG A 1 85 ? -16.090 1.782 6.284 1.00 94.75 85 ARG A N 1
ATOM 688 C CA . ARG A 1 85 ? -17.402 2.025 6.908 1.00 94.75 85 ARG A CA 1
ATOM 689 C C . ARG A 1 85 ? -17.773 0.904 7.871 1.00 94.75 85 ARG A C 1
ATOM 691 O O . ARG A 1 85 ? -18.182 1.187 8.991 1.00 94.75 85 ARG A O 1
ATOM 698 N N . ILE A 1 86 ? -17.589 -0.346 7.451 1.00 96.44 86 ILE A N 1
ATOM 699 C CA . ILE A 1 86 ? -17.860 -1.526 8.280 1.00 96.44 86 ILE A CA 1
ATOM 700 C C . ILE A 1 86 ? -16.936 -1.546 9.503 1.00 96.44 86 ILE A C 1
ATOM 702 O O . ILE A 1 86 ? -17.404 -1.731 10.622 1.00 96.44 86 ILE A O 1
ATOM 706 N N . ALA A 1 87 ? -15.636 -1.310 9.310 1.00 94.25 87 ALA A N 1
ATOM 707 C CA . ALA A 1 87 ? -14.649 -1.324 10.389 1.00 94.25 87 ALA A CA 1
ATOM 708 C C . ALA A 1 87 ? -14.881 -0.229 11.443 1.00 94.25 87 ALA A C 1
ATOM 710 O O . ALA A 1 87 ? -14.489 -0.391 12.595 1.00 94.25 87 ALA A O 1
ATOM 711 N N . LEU A 1 88 ? -15.504 0.884 11.050 1.00 95.69 88 LEU A N 1
ATOM 712 C CA . LEU A 1 88 ? -15.812 2.013 11.927 1.00 95.69 88 LEU A CA 1
ATOM 713 C C . LEU A 1 88 ? -17.263 2.006 12.429 1.00 95.69 88 LEU A C 1
ATOM 715 O O . LEU A 1 88 ? -17.679 2.950 13.103 1.00 95.69 88 LEU A O 1
ATOM 719 N N . ALA A 1 89 ? -18.045 0.970 12.119 1.00 96.31 89 ALA A N 1
ATOM 720 C CA . ALA A 1 89 ? -19.428 0.873 12.562 1.00 96.31 89 ALA A CA 1
ATOM 721 C C . ALA A 1 89 ? -19.507 0.885 14.100 1.00 96.31 89 ALA A C 1
ATOM 723 O O . ALA A 1 89 ? -18.885 0.071 14.778 1.00 96.31 89 ALA A O 1
ATOM 724 N N . GLY A 1 90 ? -20.275 1.831 14.650 1.00 96.19 90 GLY A N 1
ATOM 725 C CA . GLY A 1 90 ? -20.431 2.020 16.097 1.00 96.19 90 GLY A CA 1
ATOM 726 C C . GLY A 1 90 ? -19.363 2.898 16.762 1.00 96.19 90 GLY A C 1
ATOM 727 O O . GLY A 1 90 ? -19.520 3.235 17.933 1.00 96.19 90 GLY A O 1
ATOM 728 N N . ALA A 1 91 ? -18.319 3.321 16.042 1.00 96.38 91 ALA A N 1
ATOM 729 C CA . ALA A 1 91 ? -17.349 4.288 16.552 1.00 96.38 91 ALA A CA 1
ATOM 730 C C . ALA A 1 91 ? -17.852 5.728 16.359 1.00 96.38 91 ALA A C 1
ATOM 732 O O . ALA A 1 91 ? -18.382 6.080 15.301 1.00 96.38 91 ALA A O 1
ATOM 733 N N . SER A 1 92 ? -17.655 6.590 17.360 1.00 96.94 92 SER A N 1
ATOM 734 C CA . SER A 1 92 ? -17.974 8.011 17.216 1.00 96.94 92 SER A CA 1
ATOM 735 C C . SER A 1 92 ? -16.945 8.715 16.323 1.00 96.94 92 SER A C 1
ATOM 737 O O . SER A 1 92 ? -15.759 8.376 16.311 1.00 96.94 92 SER A O 1
ATOM 739 N N . VAL A 1 93 ? -17.370 9.753 15.597 1.00 94.50 93 VAL A N 1
ATOM 740 C CA . VAL A 1 93 ? -16.455 10.575 14.779 1.00 94.50 93 VAL A CA 1
ATOM 741 C C . VAL A 1 93 ? -15.347 11.197 15.640 1.00 94.50 93 VAL A C 1
ATOM 743 O O . VAL A 1 93 ? -14.205 11.316 15.187 1.00 94.50 93 VAL A O 1
ATOM 746 N N . ALA A 1 94 ? -15.663 11.555 16.889 1.00 97.44 94 ALA A N 1
ATOM 747 C CA . ALA A 1 94 ? -14.702 12.097 17.842 1.00 97.44 94 ALA A CA 1
ATOM 748 C C . ALA A 1 94 ? -13.604 11.077 18.184 1.00 97.44 94 ALA A C 1
ATOM 750 O O . ALA A 1 94 ? -12.423 11.416 18.099 1.00 97.44 94 ALA A O 1
ATOM 751 N N . ASP A 1 95 ? -13.968 9.823 18.466 1.00 97.56 95 ASP A N 1
ATOM 752 C CA . ASP A 1 95 ? -13.008 8.761 18.794 1.00 97.56 95 ASP A CA 1
ATOM 753 C C . ASP A 1 95 ? -12.131 8.397 17.599 1.00 97.56 95 ASP A C 1
ATOM 755 O O . ASP A 1 95 ? -10.915 8.249 17.738 1.00 97.56 95 ASP A O 1
ATOM 759 N N . VAL A 1 96 ? -12.715 8.313 16.400 1.00 96.62 96 VAL A N 1
ATOM 760 C CA . VAL A 1 96 ? -11.959 8.060 15.164 1.00 96.62 96 VAL A CA 1
ATOM 761 C C . VAL A 1 96 ? -10.951 9.182 14.914 1.00 96.62 96 VAL A C 1
ATOM 763 O O . VAL A 1 96 ? -9.787 8.923 14.596 1.00 96.62 96 VAL A O 1
ATOM 766 N N . THR A 1 97 ? -11.369 10.434 15.103 1.00 96.62 97 THR A N 1
ATOM 767 C CA . THR A 1 97 ? -10.504 11.607 14.926 1.00 96.62 97 THR A CA 1
ATOM 768 C C . THR A 1 97 ? -9.390 11.641 15.971 1.00 96.62 97 THR A C 1
ATOM 770 O O . THR A 1 97 ? -8.224 11.843 15.624 1.00 96.62 97 THR A O 1
ATOM 773 N N . ALA A 1 98 ? -9.717 11.388 17.241 1.00 97.81 98 ALA A N 1
ATOM 774 C CA . ALA A 1 98 ? -8.746 11.331 18.327 1.00 97.81 98 ALA A CA 1
ATOM 775 C C . ALA A 1 98 ? -7.725 10.209 18.105 1.00 97.81 98 ALA A C 1
ATOM 777 O O . ALA A 1 98 ? -6.522 10.446 18.219 1.00 97.81 98 ALA A O 1
ATOM 778 N N . THR A 1 99 ? -8.190 9.024 17.707 1.00 97.50 99 THR A N 1
ATOM 779 C CA . THR A 1 99 ? -7.339 7.869 17.395 1.00 97.50 99 THR A CA 1
ATOM 780 C C . THR A 1 99 ? -6.398 8.186 16.239 1.00 97.50 99 THR A C 1
ATOM 782 O O . THR A 1 99 ? -5.187 8.007 16.370 1.00 97.50 99 THR A O 1
ATOM 785 N N . ARG A 1 100 ? -6.918 8.731 15.129 1.00 96.56 100 ARG A N 1
ATOM 786 C CA . ARG A 1 100 ? -6.101 9.151 13.981 1.00 96.56 100 ARG A CA 1
ATOM 787 C C . ARG A 1 100 ? -5.017 10.141 14.400 1.00 96.56 100 ARG A C 1
ATOM 789 O O . ARG A 1 100 ? -3.861 9.950 14.035 1.00 96.56 100 ARG A O 1
ATOM 796 N N . ARG A 1 101 ? -5.373 11.178 15.163 1.00 97.81 101 ARG A N 1
ATOM 797 C CA . ARG A 1 101 ? -4.420 12.188 15.645 1.00 97.81 101 ARG A CA 1
ATOM 798 C C . ARG A 1 101 ? -3.300 11.553 16.469 1.00 97.81 101 ARG A C 1
ATOM 800 O O . ARG A 1 101 ? -2.134 11.852 16.236 1.00 97.81 101 ARG A O 1
ATOM 807 N N . THR A 1 102 ? -3.644 10.661 17.395 1.00 98.25 102 THR A N 1
ATOM 808 C CA . THR A 1 102 ? -2.660 9.968 18.236 1.00 98.25 102 THR A CA 1
ATOM 809 C C . THR A 1 102 ? -1.732 9.088 17.401 1.00 98.25 102 THR A C 1
ATOM 811 O O . THR A 1 102 ? -0.519 9.157 17.572 1.00 98.25 102 THR A O 1
ATOM 814 N N . LEU A 1 103 ? -2.270 8.303 16.462 1.00 97.75 103 LEU A N 1
ATOM 815 C CA . LEU A 1 103 ? -1.463 7.442 15.593 1.00 97.75 103 LEU A CA 1
ATOM 816 C C . LEU A 1 103 ? -0.503 8.245 14.708 1.00 97.75 103 LEU A C 1
ATOM 818 O O . LEU A 1 103 ? 0.652 7.854 14.567 1.00 97.75 103 LEU A O 1
ATOM 822 N N . LEU A 1 104 ? -0.944 9.378 14.155 1.00 95.25 104 LEU A N 1
ATOM 823 C CA . LEU A 1 104 ? -0.076 10.259 13.367 1.00 95.25 104 LEU A CA 1
ATOM 824 C C . LEU A 1 104 ? 1.057 10.844 14.214 1.00 95.25 104 LEU A C 1
ATOM 826 O O . LEU A 1 104 ? 2.211 10.775 13.805 1.00 95.2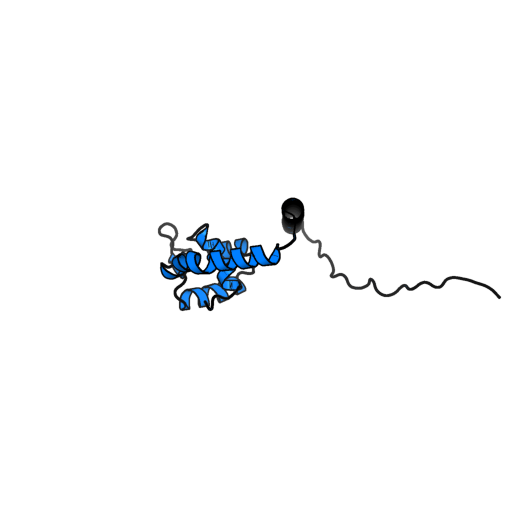5 104 LEU A O 1
ATOM 830 N N . ALA A 1 105 ? 0.759 11.319 15.426 1.00 97.12 105 ALA A N 1
ATOM 831 C CA . ALA A 1 105 ? 1.788 11.814 16.339 1.00 97.12 105 ALA A CA 1
ATOM 832 C C . ALA A 1 105 ? 2.813 10.723 16.704 1.00 97.12 105 ALA A C 1
ATOM 834 O O . ALA A 1 105 ? 4.011 10.996 16.775 1.00 97.12 105 ALA A O 1
ATOM 835 N N . LEU A 1 106 ? 2.368 9.475 16.905 1.00 97.50 106 LEU A N 1
ATOM 836 C CA . LEU A 1 106 ? 3.271 8.343 17.132 1.00 97.50 106 LEU A CA 1
ATOM 837 C C . LEU A 1 106 ? 4.174 8.095 15.918 1.00 97.50 106 LEU A C 1
ATOM 839 O O . LEU A 1 106 ? 5.385 7.979 16.091 1.00 97.50 106 LEU A O 1
ATOM 843 N N . LEU A 1 107 ? 3.611 8.062 14.707 1.00 92.31 107 LEU A N 1
ATOM 844 C CA . LEU A 1 107 ? 4.381 7.880 13.473 1.00 92.31 107 LEU A CA 1
ATOM 845 C C . LEU A 1 107 ? 5.429 8.986 13.288 1.00 92.31 107 LEU A C 1
ATOM 847 O O . LEU A 1 1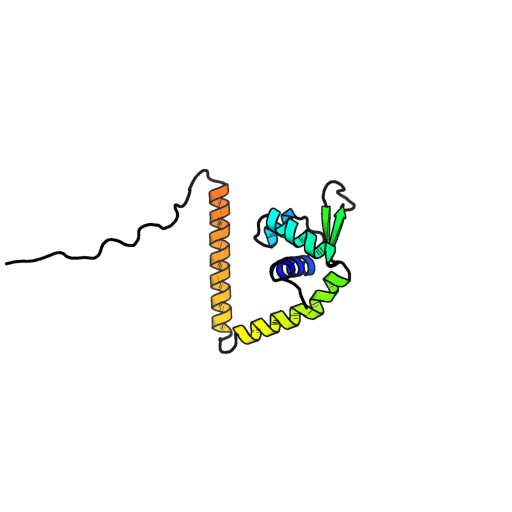07 ? 6.588 8.688 13.016 1.00 92.31 107 LEU A O 1
ATOM 851 N N . GLU A 1 108 ? 5.058 10.249 13.504 1.00 94.00 108 GLU A N 1
ATOM 852 C CA . GLU A 1 108 ? 5.980 11.388 13.420 1.00 94.00 108 GLU A CA 1
ATOM 853 C C . GLU A 1 108 ? 7.094 11.319 14.471 1.00 94.00 108 GLU A C 1
ATOM 855 O O . GLU A 1 108 ? 8.251 11.632 14.185 1.00 94.00 108 GLU A O 1
ATOM 860 N N . ASN A 1 109 ? 6.777 10.906 15.700 1.00 94.94 109 ASN A N 1
ATOM 861 C CA . ASN A 1 109 ? 7.773 10.741 16.757 1.00 94.94 109 ASN A CA 1
ATOM 862 C C . ASN A 1 109 ? 8.791 9.652 16.408 1.00 94.94 109 ASN A C 1
ATOM 864 O O . ASN A 1 109 ? 9.993 9.875 16.561 1.00 94.94 109 ASN A O 1
ATOM 868 N N . LEU A 1 110 ? 8.315 8.507 15.913 1.00 93.88 110 LEU A N 1
ATOM 869 C CA . LEU A 1 110 ? 9.165 7.382 15.529 1.00 93.88 110 LEU A CA 1
ATOM 870 C C . LEU A 1 110 ? 10.037 7.726 14.315 1.00 93.88 110 LEU A C 1
ATOM 872 O O . LEU A 1 110 ? 11.249 7.542 14.377 1.00 93.88 110 LEU A O 1
ATOM 876 N N . ALA A 1 111 ? 9.466 8.335 13.272 1.00 87.88 111 ALA A N 1
ATOM 877 C CA . ALA A 1 111 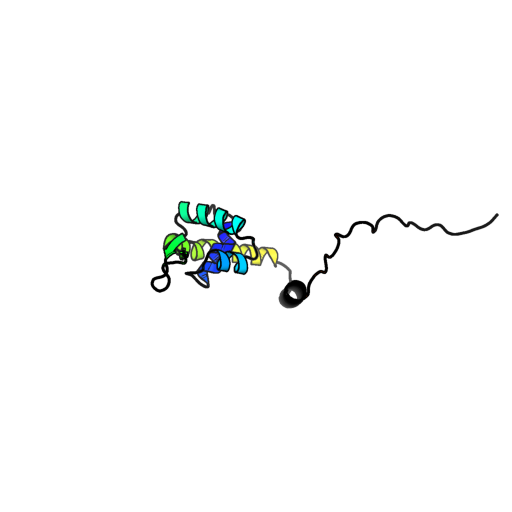? 10.225 8.772 12.099 1.00 87.88 111 ALA A CA 1
ATOM 878 C C . ALA A 1 111 ? 11.330 9.785 12.462 1.00 87.88 111 ALA A C 1
ATOM 880 O O . ALA A 1 111 ? 12.444 9.726 11.937 1.00 87.88 111 ALA A O 1
ATOM 881 N N . ARG A 1 112 ? 11.057 10.703 13.404 1.00 91.94 112 ARG A N 1
ATOM 882 C CA . ARG A 1 112 ? 12.068 11.641 13.923 1.00 91.94 112 ARG A CA 1
ATOM 883 C C . ARG A 1 112 ? 13.181 10.946 14.704 1.00 91.94 112 ARG A C 1
ATOM 885 O O . ARG A 1 112 ? 14.315 11.416 14.666 1.00 91.94 112 ARG A O 1
ATOM 892 N N . GLU A 1 113 ? 12.873 9.890 15.452 1.00 92.50 113 GLU A N 1
ATOM 893 C CA . GLU A 1 113 ? 13.878 9.110 16.187 1.00 92.50 113 GLU A CA 1
ATOM 894 C C . GLU A 1 113 ? 14.766 8.297 15.239 1.00 92.50 113 GLU A C 1
ATOM 896 O O . GLU A 1 113 ? 15.985 8.307 15.394 1.00 92.50 113 GLU A O 1
ATOM 901 N N . GLU A 1 114 ? 14.187 7.669 14.213 1.00 86.50 114 GLU A N 1
ATOM 902 C CA . GLU A 1 114 ? 14.944 6.953 13.178 1.00 86.50 114 GLU A CA 1
ATOM 903 C C . GLU A 1 114 ? 15.909 7.887 12.439 1.00 86.50 114 GLU A C 1
ATOM 905 O O . GLU A 1 114 ? 17.085 7.563 12.276 1.00 86.50 114 GLU A O 1
ATOM 910 N N . ALA A 1 115 ? 15.452 9.085 12.055 1.00 84.19 115 ALA A N 1
ATOM 911 C CA . ALA A 1 115 ? 16.301 10.086 11.412 1.00 84.19 115 ALA A CA 1
ATOM 912 C C . ALA A 1 115 ? 17.448 10.553 12.327 1.00 84.19 115 ALA A C 1
ATOM 914 O O . ALA A 1 115 ? 18.588 10.675 11.873 1.00 84.19 115 ALA A O 1
ATOM 915 N N . ARG A 1 116 ? 17.172 10.759 13.626 1.00 86.62 116 ARG A N 1
ATOM 916 C CA . ARG A 1 116 ? 18.201 11.090 14.627 1.00 86.62 116 ARG A CA 1
ATOM 917 C C . ARG A 1 116 ? 19.215 9.957 14.785 1.00 86.62 116 ARG A C 1
ATOM 919 O O . ARG A 1 116 ? 20.413 10.218 14.696 1.00 86.62 116 ARG A O 1
ATOM 926 N N . SER A 1 117 ? 18.751 8.718 14.919 1.00 79.56 117 SER A N 1
ATOM 927 C CA . SER A 1 117 ? 19.592 7.519 15.054 1.00 79.56 117 SER A CA 1
ATOM 928 C C . SER A 1 117 ? 20.429 7.226 13.802 1.00 79.56 117 SER A C 1
ATOM 930 O O . SER A 1 117 ? 21.526 6.688 13.905 1.00 79.56 117 SER A O 1
ATOM 932 N N . ALA A 1 118 ? 19.956 7.607 12.613 1.00 74.25 118 ALA A N 1
ATOM 933 C CA . ALA A 1 118 ? 20.738 7.510 11.379 1.00 74.25 118 ALA A CA 1
ATOM 934 C C . ALA A 1 118 ? 21.829 8.595 11.276 1.00 74.25 118 ALA A C 1
ATOM 936 O O . ALA A 1 118 ? 22.842 8.385 10.611 1.00 74.25 118 ALA A O 1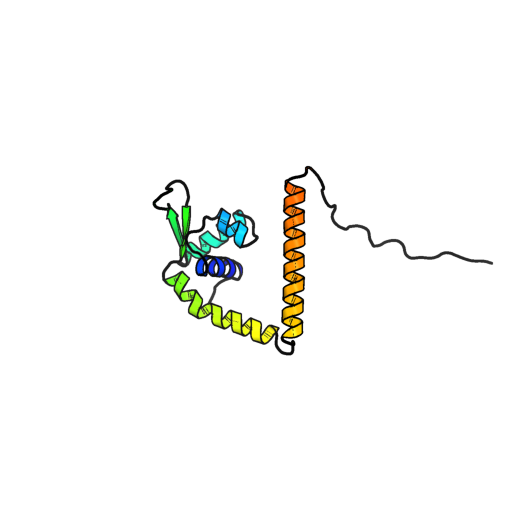
ATOM 937 N N . SER A 1 119 ? 21.628 9.748 11.926 1.00 73.19 119 SER A N 1
ATOM 938 C CA . SER A 1 119 ? 22.575 10.875 11.939 1.00 73.19 119 SER A CA 1
ATOM 939 C C . SER A 1 119 ? 23.584 10.843 13.096 1.00 73.19 119 SER A C 1
ATOM 941 O O . SER A 1 119 ? 24.652 11.441 12.990 1.00 73.19 119 SER A O 1
ATOM 943 N N . GLY A 1 120 ? 23.268 10.135 14.185 1.00 55.62 120 GLY A N 1
ATOM 944 C CA . GLY A 1 120 ? 24.135 9.923 15.341 1.00 55.62 120 GLY A CA 1
ATOM 945 C C . GLY A 1 120 ? 24.512 8.450 15.459 1.00 55.62 120 GLY A C 1
ATOM 946 O O . GLY A 1 120 ? 23.671 7.610 15.750 1.00 55.62 120 GLY A O 1
ATOM 947 N N . SER A 1 121 ? 25.780 8.131 15.226 1.00 50.28 121 SER A N 1
ATOM 948 C CA . SER A 1 121 ? 26.344 6.783 15.321 1.00 50.28 121 SER A CA 1
ATOM 949 C C . SER A 1 121 ? 25.908 6.006 16.579 1.00 50.28 121 SER A C 1
ATOM 951 O O . SER A 1 121 ? 26.269 6.384 17.690 1.00 50.28 121 SER A O 1
ATOM 953 N N . GLY A 1 122 ? 25.240 4.863 16.373 1.00 50.91 122 GLY A N 1
ATOM 954 C CA . GLY A 1 122 ? 25.324 3.682 17.240 1.00 50.91 122 GLY A CA 1
ATOM 955 C C . GLY A 1 122 ? 24.448 3.652 18.496 1.00 50.91 122 GLY A C 1
ATOM 956 O O . GLY A 1 122 ? 24.976 3.604 19.603 1.00 50.91 122 GLY A O 1
ATOM 957 N N . HIS A 1 123 ? 23.125 3.530 18.353 1.00 51.91 123 HIS A N 1
ATOM 958 C CA . HIS A 1 123 ? 22.314 2.940 19.423 1.00 51.91 123 HIS A CA 1
ATOM 959 C C . HIS A 1 123 ? 21.473 1.779 18.889 1.00 51.91 123 HIS A C 1
ATOM 961 O O . HIS A 1 123 ? 20.402 1.955 18.314 1.00 51.91 123 HIS A O 1
ATOM 967 N N . VAL A 1 124 ? 22.001 0.565 19.055 1.00 51.53 124 VAL A N 1
ATOM 968 C CA . VAL A 1 124 ? 21.242 -0.673 18.867 1.00 51.53 124 VAL A CA 1
ATOM 969 C C . VAL A 1 124 ? 20.306 -0.795 20.064 1.00 51.53 124 VAL A C 1
ATOM 971 O O . VAL A 1 124 ? 20.761 -1.041 21.178 1.00 51.53 124 VAL A O 1
ATOM 974 N N . VAL A 1 125 ? 19.003 -0.618 19.850 1.00 49.31 125 VAL A N 1
ATOM 975 C CA . VAL A 1 125 ? 17.998 -1.008 20.845 1.00 49.31 125 VAL A CA 1
ATOM 976 C C . VAL A 1 125 ? 17.998 -2.540 20.898 1.00 49.31 125 VAL A C 1
ATOM 978 O O . VAL A 1 125 ? 17.697 -3.165 19.877 1.00 49.31 125 VAL A O 1
ATOM 981 N N . PRO A 1 126 ? 18.349 -3.183 22.028 1.00 38.84 126 PRO A N 1
ATOM 982 C CA . PRO A 1 126 ? 18.280 -4.632 22.106 1.00 38.84 126 PRO A CA 1
ATOM 983 C C . PRO A 1 126 ? 16.803 -5.068 22.108 1.00 38.84 126 PRO A C 1
ATOM 985 O O . PRO A 1 126 ? 15.955 -4.377 22.690 1.00 38.84 126 PRO A O 1
ATOM 988 N N . PRO A 1 127 ? 16.462 -6.203 21.470 1.00 38.22 127 PRO A N 1
ATOM 989 C CA . PRO A 1 127 ? 15.124 -6.770 21.555 1.00 38.22 127 PRO A CA 1
ATOM 990 C C . PRO A 1 127 ? 14.749 -7.016 23.018 1.00 38.22 127 PRO A C 1
ATOM 992 O O . PRO A 1 127 ? 15.571 -7.468 23.813 1.00 38.22 127 PRO A O 1
ATOM 995 N N . ARG A 1 128 ? 13.498 -6.714 23.381 1.00 50.50 128 ARG A N 1
ATOM 996 C CA . ARG A 1 128 ? 12.949 -6.995 24.712 1.00 50.50 128 ARG A CA 1
ATOM 997 C C . ARG A 1 128 ? 12.875 -8.507 24.956 1.00 50.50 128 ARG A C 1
ATOM 999 O O . ARG A 1 128 ? 11.830 -9.115 24.749 1.00 50.50 128 ARG A O 1
ATOM 1006 N N . GLU A 1 129 ? 13.952 -9.081 25.471 1.00 49.31 129 GLU A N 1
ATOM 1007 C CA . GLU A 1 129 ? 13.939 -10.336 26.218 1.00 49.31 129 GLU A CA 1
ATOM 1008 C C . GLU A 1 129 ? 14.292 -10.059 27.689 1.00 49.31 129 GLU A C 1
ATOM 1010 O O . GLU A 1 129 ? 15.103 -9.191 27.991 1.00 49.31 129 GLU A O 1
ATOM 1015 N N . ALA A 1 130 ? 13.649 -10.800 28.597 1.00 44.56 130 ALA A N 1
ATOM 1016 C CA . ALA A 1 130 ? 13.764 -10.746 30.063 1.00 44.56 130 ALA A CA 1
ATOM 1017 C C . ALA A 1 130 ? 12.924 -9.691 30.827 1.00 44.56 130 ALA A C 1
ATOM 1019 O O . ALA A 1 130 ? 13.421 -8.937 31.656 1.00 44.56 130 ALA A O 1
ATOM 1020 N N . ALA A 1 131 ? 11.597 -9.750 30.676 1.00 44.16 131 ALA A N 1
ATOM 1021 C CA . ALA A 1 131 ? 10.671 -9.387 31.761 1.00 44.16 131 ALA A CA 1
ATOM 1022 C C . ALA A 1 131 ? 9.775 -10.581 32.137 1.00 44.16 131 ALA A C 1
ATOM 1024 O O . ALA A 1 131 ? 8.552 -10.474 32.180 1.00 44.16 131 ALA A O 1
ATOM 1025 N N . ARG A 1 132 ? 10.383 -11.751 32.373 1.00 49.84 132 ARG A N 1
ATOM 1026 C CA . ARG A 1 132 ? 9.740 -12.901 33.030 1.00 49.84 132 ARG A CA 1
ATOM 1027 C C . ARG A 1 132 ? 10.761 -13.714 33.830 1.00 49.84 132 ARG A C 1
ATOM 1029 O O . ARG A 1 132 ? 11.156 -14.784 33.399 1.00 49.84 132 ARG A O 1
ATOM 1036 N N . SER A 1 133 ? 11.147 -13.221 35.004 1.00 46.00 133 SER A N 1
ATOM 1037 C CA . SER A 1 133 ? 11.470 -14.059 36.174 1.00 46.00 133 SER A CA 1
ATOM 1038 C C . SER A 1 133 ? 11.800 -13.159 37.363 1.00 46.00 133 SER A C 1
ATOM 1040 O O . SER A 1 133 ? 12.858 -12.541 37.415 1.00 46.00 133 SER A O 1
ATOM 1042 N N . GLY A 1 134 ? 10.880 -13.064 38.315 1.00 39.62 134 GLY A N 1
ATOM 1043 C CA . GLY A 1 134 ? 11.077 -12.288 39.539 1.00 39.62 134 GLY A CA 1
ATOM 1044 C C . GLY A 1 134 ? 9.831 -12.267 40.411 1.00 39.62 134 GLY A C 1
ATOM 1045 O O . GLY A 1 134 ? 9.460 -11.231 40.953 1.00 39.62 134 GLY A O 1
ATOM 1046 N N . GLY A 1 135 ? 9.126 -13.400 40.475 1.00 40.94 135 GLY A N 1
ATOM 1047 C CA . GLY A 1 135 ? 8.016 -13.591 41.397 1.00 40.94 135 GLY A CA 1
ATOM 1048 C C . GLY A 1 135 ? 8.526 -13.543 42.834 1.00 40.94 135 GLY A C 1
ATOM 1049 O O . GLY A 1 135 ? 9.351 -14.353 43.239 1.00 40.94 135 GLY A O 1
ATOM 1050 N N . ARG A 1 136 ? 8.014 -12.561 43.574 1.00 41.94 136 ARG A N 1
ATOM 1051 C CA . ARG A 1 136 ? 8.096 -12.382 45.025 1.00 41.94 136 ARG A CA 1
ATOM 1052 C C . ARG A 1 136 ? 8.019 -13.700 45.808 1.00 41.94 136 ARG A C 1
ATOM 1054 O O . ARG A 1 136 ? 7.076 -14.461 45.610 1.00 41.94 136 ARG A O 1
ATOM 1061 N N . ARG A 1 137 ? 8.874 -13.836 46.826 1.00 39.78 137 ARG A N 1
ATOM 1062 C CA . ARG A 1 137 ? 8.475 -14.234 48.191 1.00 39.78 137 ARG A CA 1
ATOM 1063 C C . ARG A 1 137 ? 9.576 -13.861 49.187 1.00 39.78 137 ARG A C 1
ATOM 1065 O O . ARG A 1 137 ? 10.653 -14.438 49.188 1.00 39.78 137 ARG A O 1
ATOM 1072 N N . SER A 1 138 ? 9.271 -12.874 50.023 1.00 42.59 138 SER A N 1
ATOM 1073 C CA . SER A 1 138 ? 10.040 -12.452 51.192 1.00 42.59 138 SER A CA 1
ATOM 1074 C C . SER A 1 138 ? 9.182 -12.635 52.449 1.00 42.59 138 SER A C 1
ATOM 1076 O O . SER A 1 138 ? 8.053 -12.145 52.460 1.00 42.59 138 SER A O 1
ATOM 1078 N N . GLY A 1 139 ? 9.758 -13.257 53.487 1.00 36.56 139 GLY A N 1
ATOM 1079 C CA . GLY A 1 139 ? 9.319 -13.224 54.896 1.00 36.56 139 GLY A CA 1
ATOM 1080 C C . GLY A 1 139 ? 8.150 -14.156 55.254 1.00 36.56 139 GLY A C 1
ATOM 1081 O O . GLY A 1 139 ? 7.232 -14.313 54.465 1.00 36.56 139 GLY A O 1
ATOM 1082 N N . SER A 1 140 ? 8.063 -14.780 56.432 1.00 36.19 140 SER A N 1
ATOM 1083 C CA . SER A 1 140 ? 8.807 -14.630 57.688 1.00 36.19 140 SER A CA 1
ATOM 1084 C C . SER A 1 140 ? 8.387 -15.750 58.668 1.00 36.19 140 SER A C 1
ATOM 1086 O O . SER A 1 140 ? 7.234 -16.169 58.632 1.00 36.19 140 SER A O 1
ATOM 1088 N N . ALA A 1 141 ? 9.315 -16.148 59.546 1.00 39.91 141 ALA A N 1
ATOM 1089 C CA . ALA A 1 141 ? 9.141 -16.621 60.931 1.00 39.91 141 ALA A CA 1
ATOM 1090 C C . ALA A 1 141 ? 8.179 -17.787 61.262 1.00 39.91 141 ALA A C 1
ATOM 1092 O O . ALA A 1 141 ? 6.972 -17.593 61.401 1.00 39.91 141 ALA A O 1
ATOM 1093 N N . ARG A 1 142 ? 8.744 -18.947 61.620 1.00 39.72 142 ARG A N 1
ATOM 1094 C CA . ARG A 1 142 ? 8.933 -19.429 63.007 1.00 39.72 142 ARG A CA 1
ATOM 1095 C C . ARG A 1 142 ? 9.777 -20.700 63.012 1.00 39.72 142 ARG A C 1
ATOM 1097 O O . ARG A 1 142 ? 9.751 -21.408 61.985 1.00 39.72 142 ARG A O 1
#

pLDDT: mean 84.72, std 18.98, range [36.19, 98.25]

Nearest PDB structures (foldseek):
  8xzu-assembly1_A  TM=8.780E-01  e=2.646E-06  Escherichia coli O127:H6 str. E2348/69
  7el3-assembly1_B  TM=8.865E-01  e=4.122E-06  Acinetobacter baumannii
  6pco-assembly2_C  TM=8.352E-01  e=4.122E-06  Bordetella bronchiseptica
  4g9y-assembly1_A-2  TM=7.836E-01  e=4.985E-06  Streptomyces coelicolor A3(2)
  2fbi-assembly1_A-2  TM=8.656E-01  e=9.391E-06  Pseudomonas aeruginosa

Mean predicted aligned error: 10.69 Å

Sequence (142 aa):
HAVSFGHWVFLRILWEGDGLTQRDLSREAGVMEPTTFAALKVMESRGYIVRRPFADNRRKIHIFLTVRGRALRRALVPLAEEINRIALAGASVADVTATRRTLLALLENLAREEARSASGSGHVVPPREAARSGGRRSGSAR

Foldseek 3Di:
DPQDPLNVLLLVVCLVPFFAALVRSCVSSVHDSVSSVVSVVVCVVVQQWDWAADPVGRPTITIGGDPNVNVVCVVVVVVVVVVVCVVCVPPDPVRVVVVVVVVVVVVVVVVVVVVVPVVDPDDDDDPDDDPPDDDDDDDDDD

Radius of gyration: 22.76 Å; Cα contacts (8 Å, |Δi|>4): 94; chains: 1; bounding box: 47×34×84 Å